Protein AF-A0A521FRT6-F1 (afdb_monomer_lite)

pLDDT: mean 77.88, std 12.22, range [49.66, 94.88]

Radius of gyration: 13.22 Å; chains: 1; bounding box: 20×22×40 Å

Organism: NCBI:txid1197861

InterPro domains:
  IPR031475 Four-carbon acid sugar kinase, nucleotide binding domain [PF17042] (10-38)
  IPR042213 Four-carbon acid sugar kinase, nucleotide binding domain superfamily [G3DSA:3.40.980.20] (6-41)

Foldseek 3Di:
DDDDDDDDCVVVVVVVCVVVVQPDWDFADAPDVVRTDTHGD

Secondary structure (DSSP, 8-state):
---PPP---HHHHHHHHHHTT----EEEEEEETTEEEEE--

Structure (mmCIF, N/CA/C/O backbone):
data_AF-A0A521FRT6-F1
#
_entry.id   AF-A0A521FRT6-F1
#
loop_
_atom_site.group_PDB
_atom_site.id
_atom_site.type_symbol
_atom_site.label_atom_id
_atom_site.label_alt_id
_atom_site.label_comp_id
_atom_site.label_asym_id
_atom_site.label_entity_id
_atom_site.label_seq_id
_atom_site.pdbx_PDB_ins_code
_atom_site.Cartn_x
_atom_site.Cartn_y
_atom_site.Cartn_z
_atom_site.occupancy
_atom_site.B_iso_or_equiv
_atom_site.auth_seq_id
_atom_site.auth_comp_id
_atom_site.auth_asym_id
_atom_site.auth_atom_id
_atom_site.pdbx_PDB_model_num
ATOM 1 N N . MET A 1 1 ? 6.439 14.152 -32.070 1.00 49.66 1 MET A N 1
ATOM 2 C CA . MET A 1 1 ? 7.116 13.831 -30.795 1.00 49.66 1 MET A CA 1
ATOM 3 C C . MET A 1 1 ? 6.071 13.912 -29.688 1.00 49.66 1 MET A C 1
ATOM 5 O O . MET A 1 1 ? 5.595 15.002 -29.413 1.00 49.66 1 MET A O 1
ATOM 9 N N . SER A 1 2 ? 5.588 12.778 -29.171 1.00 54.38 2 SER A N 1
ATOM 10 C CA . SER A 1 2 ? 4.462 12.748 -28.221 1.00 54.38 2 SER A CA 1
ATOM 11 C C . SER A 1 2 ? 4.990 12.797 -26.785 1.00 54.38 2 SER A C 1
ATOM 13 O O . SER A 1 2 ? 5.470 11.785 -26.280 1.00 54.38 2 SER A O 1
ATOM 15 N N . SER A 1 3 ? 4.929 13.961 -26.132 1.00 55.25 3 SER A N 1
ATOM 16 C CA . SER A 1 3 ? 5.318 14.111 -24.720 1.00 55.25 3 SER A CA 1
ATOM 17 C C . SER A 1 3 ? 4.306 13.418 -23.807 1.00 55.25 3 SER A C 1
ATOM 19 O O . SER A 1 3 ? 3.199 13.918 -23.610 1.00 55.25 3 SER A O 1
ATOM 21 N N . LYS A 1 4 ? 4.683 12.277 -23.224 1.00 59.50 4 LYS A N 1
ATOM 22 C CA . LYS A 1 4 ? 3.962 11.687 -22.088 1.00 59.50 4 LYS A CA 1
ATOM 23 C C . LYS A 1 4 ? 4.451 12.361 -20.806 1.00 59.50 4 LYS A C 1
ATOM 25 O O . LYS A 1 4 ? 5.648 12.377 -20.539 1.00 59.50 4 LYS A O 1
ATOM 30 N N . ARG A 1 5 ? 3.527 12.939 -20.037 1.00 64.62 5 ARG A N 1
ATOM 31 C CA . ARG A 1 5 ? 3.801 13.497 -18.706 1.00 64.62 5 ARG A CA 1
ATOM 32 C C . ARG A 1 5 ? 3.595 12.397 -17.659 1.00 64.62 5 ARG A C 1
ATOM 34 O O . ARG A 1 5 ? 2.594 11.688 -17.771 1.00 64.62 5 ARG A O 1
ATOM 41 N N . PRO A 1 6 ? 4.500 12.228 -16.680 1.00 52.69 6 PRO A N 1
ATOM 42 C CA . PRO A 1 6 ? 4.244 11.345 -15.551 1.00 52.69 6 PRO A CA 1
ATOM 43 C C . PRO A 1 6 ? 3.039 11.886 -14.776 1.00 52.69 6 PRO A C 1
ATOM 45 O O . PRO A 1 6 ? 2.952 13.081 -14.500 1.00 52.69 6 PRO A O 1
ATOM 48 N N . ILE A 1 7 ? 2.082 11.009 -14.493 1.00 62.91 7 ILE A N 1
ATOM 49 C CA . ILE A 1 7 ? 0.919 11.323 -13.667 1.00 62.91 7 ILE A CA 1
ATOM 50 C C . ILE A 1 7 ? 1.281 10.873 -12.255 1.00 62.91 7 ILE A C 1
ATOM 52 O O . ILE A 1 7 ? 1.485 9.683 -12.021 1.00 62.91 7 ILE A O 1
ATOM 56 N N . THR A 1 8 ? 1.387 11.815 -11.325 1.00 63.62 8 THR A N 1
ATOM 57 C CA . THR A 1 8 ? 1.568 11.508 -9.905 1.00 63.62 8 THR A CA 1
ATOM 58 C C . THR A 1 8 ? 0.200 11.191 -9.314 1.00 63.62 8 THR A C 1
ATOM 60 O O . THR A 1 8 ? -0.661 12.060 -9.248 1.00 63.62 8 THR A O 1
ATOM 63 N N . VAL A 1 9 ? -0.024 9.938 -8.916 1.00 65.69 9 VAL A N 1
ATOM 64 C CA . VAL A 1 9 ? -1.333 9.469 -8.415 1.00 65.69 9 VAL A CA 1
ATOM 65 C C . VAL A 1 9 ? -1.459 9.612 -6.885 1.00 65.69 9 VAL A C 1
ATOM 67 O O . VAL A 1 9 ? -2.546 9.477 -6.334 1.00 65.69 9 VAL A O 1
ATOM 70 N N . GLY A 1 10 ? -0.369 9.940 -6.181 1.00 68.81 10 GLY A N 1
ATOM 71 C CA . GLY A 1 10 ? -0.328 9.967 -4.712 1.00 68.81 10 GLY A CA 1
ATOM 72 C C . GLY A 1 10 ? -1.348 10.905 -4.056 1.00 68.81 10 GLY A C 1
ATOM 73 O O . GLY A 1 10 ? -2.042 10.496 -3.130 1.00 68.81 10 GLY A O 1
ATOM 74 N N . GLU A 1 11 ? -1.496 12.132 -4.558 1.00 75.56 11 GLU A N 1
ATOM 75 C CA . GLU A 1 11 ? -2.427 13.119 -3.983 1.00 75.56 11 GLU A CA 1
ATOM 76 C C . GLU A 1 11 ? -3.898 12.720 -4.178 1.00 75.56 11 GLU A C 1
ATOM 78 O O . GLU A 1 11 ? -4.720 12.890 -3.279 1.00 75.56 11 GLU A O 1
ATOM 83 N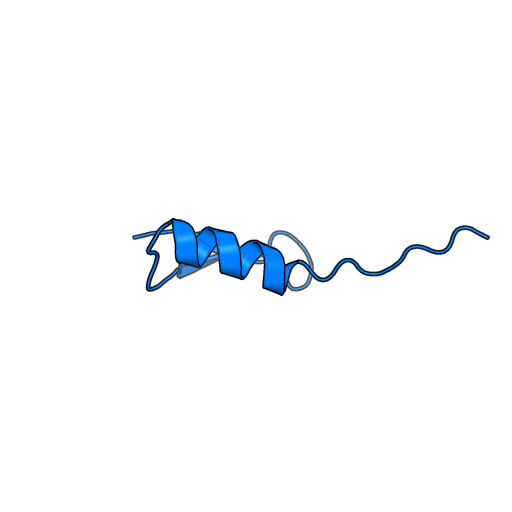 N . THR A 1 12 ? -4.239 12.123 -5.324 1.00 74.75 12 THR A N 1
ATOM 84 C CA . THR A 1 12 ? -5.605 11.652 -5.599 1.00 74.75 12 THR A CA 1
ATOM 85 C C . THR A 1 12 ? -5.947 10.411 -4.776 1.00 74.75 12 THR A C 1
ATOM 87 O O . THR A 1 12 ? -7.031 10.345 -4.197 1.00 74.75 12 THR A O 1
ATOM 90 N N . SER A 1 13 ? -5.021 9.454 -4.657 1.00 73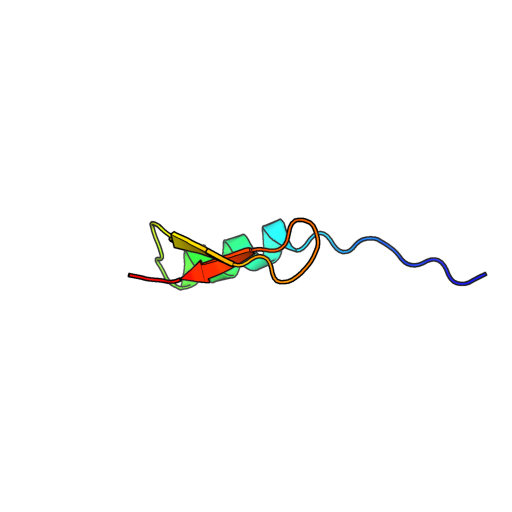.38 13 SER A N 1
ATOM 91 C CA . SER A 1 13 ? -5.209 8.280 -3.797 1.00 73.38 13 SER A CA 1
ATOM 92 C C . SER A 1 13 ? -5.319 8.661 -2.320 1.00 73.38 13 SER A C 1
ATOM 94 O O . SER A 1 13 ? -6.144 8.088 -1.612 1.00 73.38 13 SER A O 1
ATOM 96 N N . GLY A 1 14 ? -4.569 9.669 -1.858 1.00 72.69 14 GLY A N 1
ATOM 97 C CA . GLY A 1 14 ? -4.671 10.176 -0.487 1.00 72.69 14 GLY A CA 1
ATOM 98 C C . GLY A 1 14 ? -6.068 10.702 -0.143 1.00 72.69 14 GLY A C 1
ATOM 99 O O . GLY A 1 14 ? -6.568 10.444 0.953 1.00 72.69 14 GLY A O 1
ATOM 100 N N . ALA A 1 15 ? -6.739 11.361 -1.094 1.00 77.75 15 ALA A N 1
ATOM 101 C CA . ALA A 1 15 ? -8.114 11.826 -0.913 1.00 77.75 15 ALA A CA 1
ATOM 102 C C . ALA A 1 15 ? -9.113 10.663 -0.785 1.00 77.75 15 ALA A C 1
ATOM 104 O O . ALA A 1 15 ? -10.015 10.722 0.049 1.00 77.75 15 ALA A O 1
ATOM 105 N N . VAL A 1 16 ? -8.937 9.590 -1.565 1.00 80.19 16 VAL A N 1
ATOM 106 C CA . VAL A 1 16 ? -9.804 8.399 -1.512 1.00 80.19 16 VAL A CA 1
ATOM 107 C C . VAL A 1 16 ? -9.613 7.631 -0.203 1.00 80.19 16 VAL A C 1
ATOM 109 O O . VAL A 1 16 ? -10.599 7.310 0.454 1.00 80.19 16 VAL A O 1
ATOM 112 N N . VAL A 1 17 ? -8.366 7.382 0.210 1.00 81.62 17 VAL A N 1
ATOM 113 C CA . VAL A 1 17 ? -8.051 6.693 1.478 1.00 81.62 17 VAL A CA 1
ATOM 114 C C . VAL A 1 17 ? -8.601 7.481 2.672 1.00 81.62 17 VAL A C 1
ATOM 116 O O . VAL A 1 17 ? -9.248 6.902 3.544 1.00 81.62 17 VAL A O 1
ATOM 119 N N . SER A 1 18 ? -8.438 8.809 2.660 1.00 79.19 18 SER A N 1
ATOM 120 C CA . SER A 1 18 ? -8.987 9.697 3.695 1.00 79.19 18 SER A CA 1
ATOM 121 C C . SER A 1 18 ? -10.519 9.686 3.724 1.00 79.19 18 SER A C 1
ATOM 123 O O . SER A 1 18 ? -11.110 9.617 4.797 1.00 79.19 18 SER A O 1
ATOM 125 N N . ALA A 1 19 ? -11.178 9.722 2.561 1.00 79.31 19 ALA A N 1
ATOM 126 C CA . ALA A 1 19 ? -12.639 9.688 2.467 1.00 79.31 19 ALA A CA 1
ATOM 127 C C . ALA A 1 19 ? -13.241 8.346 2.917 1.00 79.31 19 ALA A C 1
ATOM 129 O O . ALA A 1 19 ? -14.360 8.319 3.427 1.00 79.31 19 ALA A O 1
ATOM 130 N N . LEU A 1 20 ? -12.507 7.243 2.746 1.00 82.06 20 LEU A N 1
ATOM 131 C CA . LEU A 1 20 ? -12.911 5.912 3.203 1.00 82.06 20 LEU A CA 1
ATOM 132 C C . LEU A 1 20 ? -12.606 5.667 4.691 1.00 82.06 20 LEU A C 1
ATOM 134 O O . LEU A 1 20 ? -12.990 4.625 5.214 1.00 82.06 20 LEU A O 1
ATOM 138 N N . GLY A 1 21 ? -11.938 6.606 5.373 1.00 84.69 21 GLY A N 1
ATOM 139 C CA . GLY A 1 21 ? -11.568 6.467 6.785 1.00 84.69 21 GLY A CA 1
ATOM 140 C C . GLY A 1 21 ? -10.586 5.322 7.046 1.00 84.69 21 GLY A C 1
ATOM 141 O O . GLY A 1 21 ? -10.588 4.748 8.130 1.00 84.69 21 GLY A O 1
ATOM 142 N N . LEU A 1 22 ? -9.782 4.955 6.047 1.00 83.56 22 LEU A N 1
ATOM 143 C CA . LEU A 1 22 ? -8.834 3.850 6.143 1.00 83.56 22 LEU A CA 1
ATOM 144 C C . LEU A 1 22 ? -7.561 4.334 6.843 1.00 83.56 22 LEU A C 1
ATOM 146 O O . LEU A 1 22 ? -6.807 5.135 6.295 1.00 83.56 22 LEU A O 1
ATOM 150 N N . GLU A 1 23 ? -7.328 3.845 8.058 1.00 82.31 23 GLU A N 1
ATOM 151 C CA . GLU A 1 23 ? -6.171 4.231 8.880 1.00 82.31 23 GLU A CA 1
ATOM 152 C C . GLU A 1 23 ? -4.900 3.453 8.515 1.00 82.31 23 GLU A C 1
ATOM 154 O O . G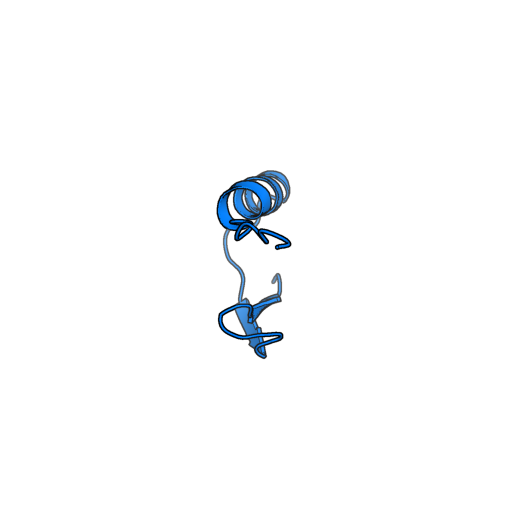LU A 1 23 ? -3.786 3.949 8.686 1.00 82.31 23 GLU A O 1
ATOM 1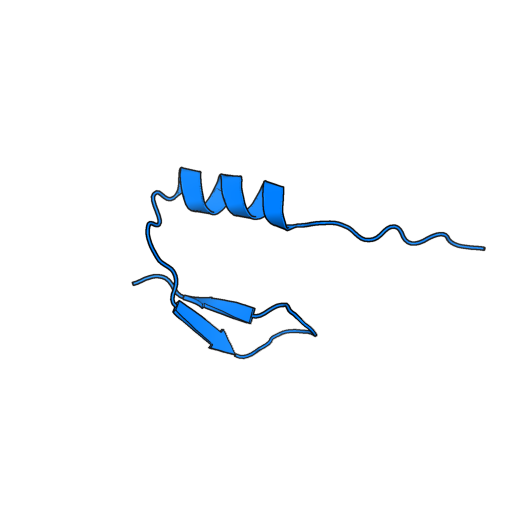59 N N . ALA A 1 24 ? -5.065 2.236 7.991 1.00 82.69 24 ALA A N 1
ATOM 160 C CA . ALA A 1 24 ? -3.979 1.368 7.566 1.00 82.69 24 ALA A CA 1
ATOM 161 C C . ALA A 1 24 ? -4.401 0.503 6.371 1.00 82.69 24 ALA A C 1
ATOM 163 O O . ALA A 1 24 ? -5.572 0.153 6.217 1.00 82.69 24 ALA A O 1
ATOM 164 N N . LEU A 1 25 ? -3.422 0.163 5.534 1.00 86.94 25 LEU A N 1
ATOM 165 C CA . LEU A 1 25 ? -3.567 -0.720 4.383 1.00 86.94 25 LEU A CA 1
ATOM 166 C C . LEU A 1 25 ? -2.394 -1.695 4.361 1.00 86.94 25 LEU A C 1
ATOM 168 O O . LEU A 1 25 ? -1.250 -1.296 4.592 1.00 86.94 25 LEU A O 1
ATOM 172 N N . GLU A 1 26 ? -2.671 -2.955 4.054 1.00 91.06 26 GLU A N 1
ATOM 173 C CA . GLU A 1 26 ? -1.632 -3.966 3.890 1.00 91.06 26 GLU A CA 1
ATOM 174 C C . GLU A 1 26 ? -1.085 -3.942 2.458 1.00 91.06 26 GLU A C 1
ATOM 176 O O . GLU A 1 26 ? -1.839 -3.884 1.481 1.00 91.06 26 GLU A O 1
ATOM 181 N N . ILE A 1 27 ? 0.246 -3.978 2.333 1.00 90.31 27 ILE A N 1
ATOM 182 C CA . ILE A 1 27 ? 0.936 -4.010 1.040 1.00 90.31 27 ILE A CA 1
ATOM 183 C C . ILE A 1 27 ? 0.936 -5.445 0.506 1.00 90.31 27 ILE A C 1
ATOM 185 O O . ILE A 1 27 ? 1.545 -6.336 1.096 1.00 90.31 27 ILE A O 1
ATOM 189 N N . GLY A 1 28 ? 0.269 -5.650 -0.626 1.00 89.56 28 GLY A N 1
ATOM 190 C CA . GLY A 1 28 ? 0.219 -6.911 -1.356 1.00 89.56 28 GLY A CA 1
ATOM 191 C C . GLY A 1 28 ? 1.223 -6.987 -2.510 1.00 89.56 28 GLY A C 1
ATOM 192 O O . GLY A 1 28 ? 2.252 -6.310 -2.533 1.00 89.56 28 GLY A O 1
ATOM 193 N N . ALA A 1 29 ? 0.914 -7.841 -3.489 1.00 94.12 29 ALA A N 1
ATOM 194 C CA . ALA A 1 29 ? 1.762 -8.067 -4.658 1.00 94.12 29 ALA A CA 1
ATOM 195 C C . ALA A 1 29 ? 1.936 -6.803 -5.521 1.00 94.12 29 ALA A C 1
ATOM 197 O O . ALA A 1 29 ? 1.061 -5.939 -5.584 1.00 94.12 29 ALA A O 1
ATOM 198 N N . GLU A 1 30 ? 3.061 -6.721 -6.227 1.00 94.88 30 GLU A N 1
ATOM 199 C CA . GLU A 1 30 ? 3.351 -5.625 -7.150 1.00 94.88 30 GLU A CA 1
ATOM 200 C C . GLU A 1 30 ? 2.611 -5.817 -8.483 1.00 94.88 30 GLU A C 1
ATOM 202 O O . GLU A 1 30 ? 2.720 -6.861 -9.127 1.00 94.88 30 GLU A O 1
ATOM 207 N N . LEU A 1 31 ? 1.853 -4.801 -8.904 1.00 88.06 31 LEU A N 1
ATOM 208 C CA . LEU A 1 31 ? 1.120 -4.786 -10.173 1.00 88.06 31 LEU A CA 1
ATOM 209 C C . LEU A 1 31 ? 1.988 -4.255 -11.326 1.00 88.06 31 LEU A C 1
ATOM 211 O O . LEU A 1 31 ? 1.879 -4.711 -12.464 1.00 88.06 31 LEU A O 1
ATOM 215 N N . ALA A 1 32 ? 2.826 -3.263 -11.032 1.00 90.62 32 ALA A N 1
ATOM 216 C CA . ALA A 1 32 ? 3.771 -2.618 -11.940 1.00 90.62 32 ALA A CA 1
ATOM 217 C C . ALA A 1 32 ? 4.894 -1.967 -11.109 1.00 90.62 32 ALA A C 1
ATOM 219 O O . ALA A 1 32 ? 4.682 -1.775 -9.914 1.00 90.62 32 ALA A O 1
ATOM 220 N N . PRO A 1 33 ? 6.039 -1.574 -11.705 1.00 88.12 33 PRO A N 1
ATOM 221 C CA . PRO A 1 33 ? 7.164 -0.995 -10.967 1.00 88.12 33 PRO A CA 1
ATOM 222 C C . PRO A 1 33 ? 6.746 0.156 -10.037 1.00 88.12 33 PRO A C 1
ATOM 224 O O . PRO A 1 33 ? 6.365 1.231 -10.509 1.00 88.12 33 PRO A O 1
ATOM 227 N N . GLY A 1 34 ? 6.812 -0.073 -8.724 1.00 85.50 34 GLY A N 1
ATOM 228 C CA . GLY A 1 34 ? 6.438 0.892 -7.684 1.00 85.50 34 GLY A CA 1
ATOM 229 C C . GLY A 1 34 ? 4.932 1.024 -7.414 1.00 85.50 34 GLY A C 1
ATOM 230 O O . GLY A 1 34 ? 4.524 1.960 -6.727 1.00 85.50 34 GLY A O 1
ATOM 231 N N . VAL A 1 35 ? 4.105 0.117 -7.941 1.00 87.88 35 VAL A N 1
ATOM 232 C CA . VAL A 1 35 ? 2.642 0.110 -7.783 1.00 87.88 35 VAL A CA 1
ATOM 233 C C . VAL A 1 35 ? 2.205 -1.194 -7.106 1.00 87.88 35 VAL A C 1
ATOM 235 O O . VAL A 1 35 ? 1.934 -2.183 -7.794 1.00 87.88 35 VAL A O 1
ATOM 238 N N . PRO A 1 36 ? 2.137 -1.228 -5.766 1.00 89.12 36 PRO A N 1
ATOM 239 C CA . PRO A 1 36 ? 1.614 -2.376 -5.041 1.00 89.12 36 PRO A CA 1
ATOM 240 C C . PRO A 1 36 ? 0.084 -2.407 -5.052 1.00 89.12 36 PRO A C 1
ATOM 242 O O . 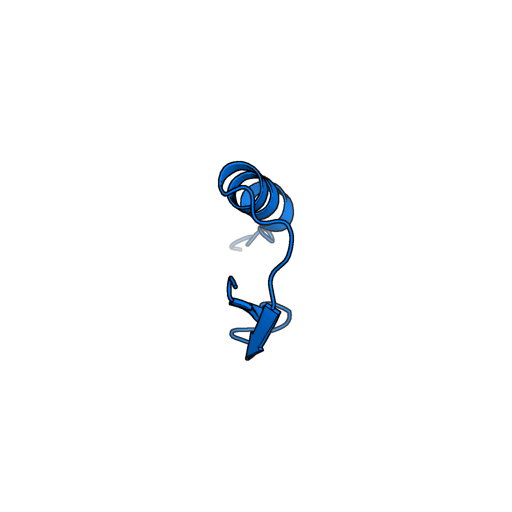PRO A 1 36 ? -0.584 -1.371 -5.108 1.00 89.12 36 PRO A O 1
ATOM 245 N N . ILE A 1 37 ? -0.476 -3.606 -4.938 1.00 90.12 37 ILE A N 1
ATOM 246 C CA . ILE A 1 37 ? -1.877 -3.798 -4.564 1.00 90.12 37 ILE A CA 1
ATOM 247 C C . ILE A 1 37 ? -2.010 -3.510 -3.064 1.00 90.12 37 ILE A C 1
ATOM 249 O O . ILE A 1 37 ? -1.159 -3.920 -2.279 1.00 90.12 37 ILE A O 1
ATOM 253 N N . LEU A 1 38 ? -3.069 -2.805 -2.665 1.00 90.00 38 LEU A N 1
ATOM 254 C CA . LEU A 1 38 ? -3.363 -2.488 -1.267 1.00 90.00 38 LEU A CA 1
ATOM 255 C C . LEU A 1 38 ? -4.618 -3.232 -0.818 1.00 90.00 38 LEU A C 1
ATOM 257 O O . LEU A 1 38 ? -5.613 -3.256 -1.544 1.00 90.00 38 LEU A O 1
ATOM 261 N N . HIS A 1 39 ? -4.566 -3.812 0.374 1.00 84.75 39 HIS A N 1
ATOM 262 C CA . HIS A 1 39 ? -5.678 -4.532 0.985 1.00 84.75 39 HIS A CA 1
ATOM 263 C C . HIS A 1 39 ? -6.159 -3.764 2.220 1.00 84.75 39 HIS A C 1
ATOM 265 O O . HIS A 1 39 ? -5.347 -3.252 2.990 1.00 84.75 39 HIS A O 1
ATOM 271 N N . GLY A 1 40 ? -7.480 -3.646 2.3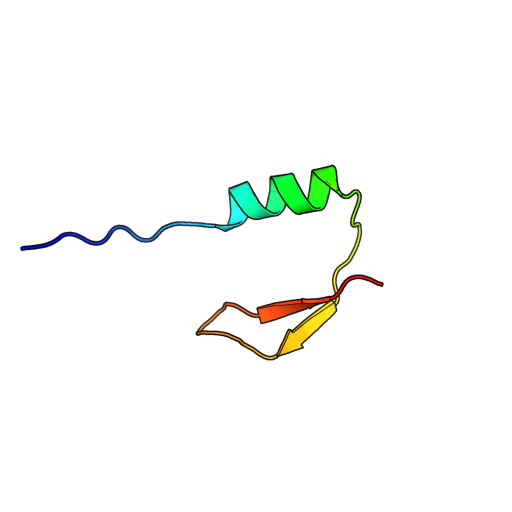73 1.00 78.94 40 GLY A N 1
ATOM 272 C CA . GLY A 1 40 ? -8.084 -3.192 3.627 1.00 78.94 40 GLY A CA 1
ATOM 273 C C . GLY A 1 40 ? -8.099 -4.312 4.676 1.00 78.94 40 GLY A C 1
ATOM 274 O O . GLY A 1 40 ? -7.847 -5.462 4.306 1.00 78.94 40 GLY A O 1
ATOM 275 N N . PRO A 1 41 ? -8.383 -3.983 5.949 1.00 66.31 41 PRO A N 1
ATOM 276 C CA . PRO A 1 41 ? -8.614 -4.981 6.994 1.00 66.31 41 PRO A CA 1
ATOM 277 C C . PRO A 1 41 ? -9.818 -5.891 6.700 1.00 66.31 41 PRO A C 1
ATOM 279 O O . PRO A 1 41 ? -10.710 -5.484 5.915 1.00 66.31 41 PRO A O 1
#

Sequence (41 aa):
MSSKRPITVGETSGAVVSALGLEALEIGAELAPGVPILHGP